Protein AF-S7VAV2-F1 (afdb_monomer_lite)

Sequence (69 aa):
MQVIVRQLAKSYNTIHVEFQEPLNKACQNAPAKYWVWDGVHPMPAGHELMARVWINEVSKKLDFIKNAN

Secondary structure (DSSP, 8-state):
-HHHHHHHHHHTTPPP---HHHHHHHTTTS-HHHHBSSSSSBPHHHHHHHHHHHHHHHTTT-HHHHTT-

pLDDT: mean 93.97, std 9.0, range [48.59, 98.5]

Radius of gyration: 13.64 Å; chains: 1; bounding box: 32×17×35 Å

Organism: NCBI:txid641524

InterPro domains:
  IPR001087 GDSL lipase/esterase [PF00657] (4-52)
  IPR036514 SGNH hydrolase superfamily [G3DSA:3.40.50.1110] (1-61)

Structure (mmCIF, N/CA/C/O backbone):
data_AF-S7VAV2-F1
#
_entry.id   AF-S7VAV2-F1
#
loop_
_atom_site.group_PDB
_atom_site.id
_atom_site.type_symbol
_atom_site.label_atom_id
_atom_site.label_alt_id
_atom_site.label_comp_id
_atom_site.label_asym_id
_atom_site.label_entity_id
_atom_site.label_seq_id
_atom_site.pdbx_PDB_ins_code
_atom_site.Cartn_x
_atom_site.Cartn_y
_atom_site.Cartn_z
_atom_site.occupancy
_atom_site.B_iso_or_equiv
_atom_site.auth_seq_id
_atom_site.auth_comp_id
_atom_site.auth_asym_id
_atom_site.auth_atom_id
_atom_site.pdbx_PDB_model_num
ATOM 1 N N . MET A 1 1 ? -10.204 4.331 -8.214 1.00 71.94 1 MET A N 1
ATOM 2 C CA . MET A 1 1 ? -10.292 3.253 -7.201 1.00 71.94 1 MET A CA 1
ATOM 3 C C . MET A 1 1 ? -9.816 3.702 -5.817 1.00 71.94 1 MET A C 1
ATOM 5 O O . MET A 1 1 ? -10.613 3.627 -4.895 1.00 71.94 1 MET A O 1
ATOM 9 N N . GLN A 1 2 ? -8.599 4.249 -5.668 1.00 89.75 2 GLN A N 1
ATOM 10 C CA . GLN A 1 2 ? -8.039 4.669 -4.361 1.00 89.75 2 GLN A CA 1
ATOM 11 C C . GLN A 1 2 ? -8.953 5.613 -3.544 1.00 89.75 2 GLN A C 1
ATOM 13 O O . GLN A 1 2 ? -9.179 5.391 -2.359 1.00 89.75 2 GLN A O 1
ATOM 18 N N . VAL A 1 3 ? -9.557 6.623 -4.187 1.00 95.25 3 VAL A N 1
ATOM 19 C CA . VAL A 1 3 ? -10.485 7.569 -3.527 1.00 95.25 3 VAL A CA 1
ATOM 20 C C . VAL A 1 3 ? -11.714 6.868 -2.935 1.00 95.25 3 VAL A C 1
ATOM 22 O O . VAL A 1 3 ? -12.123 7.192 -1.823 1.00 95.25 3 VAL A O 1
ATOM 25 N N . ILE A 1 4 ? -12.272 5.883 -3.645 1.00 97.44 4 ILE A N 1
ATOM 26 C CA . ILE A 1 4 ? -13.466 5.141 -3.212 1.00 97.44 4 ILE A CA 1
ATOM 27 C C . ILE A 1 4 ? -13.134 4.283 -1.987 1.00 97.44 4 ILE A C 1
ATOM 29 O O . ILE A 1 4 ? -13.868 4.308 -1.005 1.00 97.44 4 ILE A O 1
ATOM 33 N N . VAL A 1 5 ? -11.998 3.576 -2.007 1.00 97.19 5 VAL A N 1
ATOM 34 C CA . VAL A 1 5 ? -11.554 2.744 -0.873 1.00 97.19 5 VAL A CA 1
ATOM 35 C C . VAL A 1 5 ? -11.329 3.601 0.374 1.00 97.19 5 VAL A C 1
ATOM 37 O O . VAL A 1 5 ? -11.803 3.248 1.453 1.00 97.19 5 VAL A O 1
ATOM 40 N N . ARG A 1 6 ? -10.697 4.773 0.227 1.00 96.62 6 ARG A N 1
ATOM 41 C CA . ARG A 1 6 ? -10.517 5.729 1.329 1.00 96.62 6 ARG A CA 1
ATOM 42 C C . ARG A 1 6 ? -11.855 6.224 1.890 1.00 96.62 6 ARG A C 1
ATOM 44 O O . ARG A 1 6 ? -12.010 6.313 3.107 1.00 96.62 6 ARG A O 1
ATOM 51 N N . GLN A 1 7 ? -12.819 6.547 1.023 1.00 98.00 7 GLN A N 1
ATOM 52 C CA . GLN A 1 7 ? -14.160 6.972 1.440 1.00 98.00 7 GLN A CA 1
ATOM 53 C C . GLN A 1 7 ? -14.888 5.866 2.208 1.00 98.00 7 GLN A C 1
ATOM 55 O O . GLN A 1 7 ? -15.386 6.127 3.299 1.00 98.00 7 GLN A O 1
ATOM 60 N N . LEU A 1 8 ? -14.884 4.632 1.696 1.00 98.12 8 LEU A N 1
ATOM 61 C CA . LEU A 1 8 ? -15.501 3.487 2.367 1.00 98.12 8 LEU A CA 1
ATOM 62 C C . LEU A 1 8 ? -14.852 3.217 3.726 1.00 98.12 8 LEU A C 1
ATOM 64 O O . LEU A 1 8 ? -15.562 3.070 4.718 1.00 98.12 8 LEU A O 1
ATOM 68 N N . ALA A 1 9 ? -13.520 3.228 3.806 1.00 97.25 9 ALA A N 1
ATOM 69 C CA . ALA A 1 9 ? -12.831 3.008 5.072 1.00 97.25 9 ALA A CA 1
ATOM 70 C C . ALA A 1 9 ? -13.223 4.048 6.133 1.00 97.25 9 ALA A C 1
ATOM 72 O O . ALA A 1 9 ? -13.449 3.704 7.294 1.00 97.25 9 ALA A O 1
ATOM 73 N N . LYS A 1 10 ? -13.394 5.312 5.721 1.00 97.06 10 LYS A N 1
ATOM 74 C CA . LYS A 1 10 ? -13.922 6.369 6.589 1.00 97.06 10 LYS A CA 1
ATOM 75 C C . LYS A 1 10 ? -15.376 6.103 6.995 1.00 97.06 10 LYS A C 1
ATOM 77 O O . LYS A 1 10 ? -15.685 6.193 8.179 1.00 97.06 10 LYS A O 1
ATOM 82 N N . SER A 1 11 ? -16.252 5.764 6.048 1.00 98.44 11 SER A N 1
ATOM 83 C CA . SER A 1 11 ? -17.680 5.512 6.303 1.00 98.44 11 SER A CA 1
ATOM 84 C C . SER A 1 11 ? -17.930 4.343 7.255 1.00 98.44 11 SER A C 1
ATOM 86 O O . SER A 1 11 ? -18.860 4.401 8.051 1.00 98.44 11 SER A O 1
ATOM 88 N N . TYR A 1 12 ? -17.093 3.306 7.202 1.00 97.69 12 TYR A N 1
ATOM 89 C CA . TYR A 1 12 ? -17.219 2.108 8.037 1.00 97.69 12 TYR A CA 1
ATOM 90 C C . TYR A 1 12 ? -16.268 2.093 9.247 1.00 97.69 12 TYR A C 1
ATOM 92 O O . TYR A 1 12 ? -16.170 1.081 9.936 1.00 97.69 12 TYR A O 1
ATOM 100 N N . ASN A 1 13 ? -15.562 3.197 9.524 1.00 96.25 13 ASN A N 1
ATOM 101 C CA . ASN A 1 13 ? -14.577 3.311 10.610 1.00 96.25 13 ASN A CA 1
ATOM 102 C C . ASN A 1 13 ? -13.506 2.192 10.616 1.00 96.25 13 ASN A C 1
ATOM 104 O O . ASN A 1 13 ? -12.989 1.781 11.663 1.00 96.25 13 ASN A O 1
ATOM 108 N N . THR A 1 14 ? -13.131 1.697 9.439 1.00 96.38 14 THR A N 1
ATOM 109 C CA . THR A 1 14 ? -12.096 0.669 9.306 1.00 96.38 14 THR A CA 1
ATOM 110 C C . THR A 1 14 ? -10.706 1.301 9.229 1.00 96.38 14 THR A C 1
ATOM 112 O O . THR A 1 14 ? -10.540 2.521 9.183 1.00 96.38 14 THR A O 1
ATOM 115 N N . ILE A 1 15 ? -9.668 0.468 9.276 1.00 96.56 15 ILE A N 1
ATOM 116 C CA . ILE A 1 15 ? -8.299 0.903 8.979 1.00 96.56 15 ILE A CA 1
ATOM 117 C C . ILE A 1 15 ? -8.168 1.001 7.457 1.00 96.56 15 ILE A C 1
ATOM 119 O O . ILE A 1 15 ? -8.579 0.088 6.741 1.00 96.56 15 ILE A O 1
ATOM 123 N N . HIS A 1 16 ? -7.610 2.105 6.966 1.00 96.81 16 HIS A N 1
ATOM 124 C CA . HIS A 1 16 ? -7.269 2.282 5.558 1.00 96.81 16 HIS A CA 1
ATOM 125 C C . HIS A 1 16 ? -5.766 2.074 5.380 1.00 96.81 16 HIS A C 1
ATOM 127 O O . HIS A 1 16 ? -4.983 2.781 6.008 1.00 96.81 16 HIS A O 1
ATOM 133 N N . VAL A 1 17 ? -5.366 1.136 4.520 1.00 97.25 17 VAL A N 1
ATOM 134 C CA . VAL A 1 17 ? -3.954 0.876 4.206 1.00 97.25 17 VAL A CA 1
ATOM 135 C C . VAL A 1 17 ? -3.664 1.374 2.790 1.00 97.25 17 VAL A C 1
ATOM 137 O O . VAL A 1 17 ? -4.124 0.789 1.811 1.00 97.25 17 VAL A O 1
ATOM 140 N N . GLU A 1 18 ? -2.932 2.482 2.673 1.00 95.56 18 GLU A N 1
ATOM 141 C CA . GLU A 1 18 ? -2.665 3.146 1.392 1.00 95.56 18 GLU A CA 1
ATOM 142 C C . GLU A 1 18 ? -1.361 2.651 0.756 1.00 95.56 18 GLU A C 1
ATOM 144 O O . GLU A 1 18 ? -0.284 3.141 1.073 1.00 95.56 18 GLU A O 1
ATOM 149 N N . PHE A 1 19 ? -1.446 1.696 -0.175 1.00 96.69 19 PHE A N 1
ATOM 150 C CA . PHE A 1 19 ? -0.257 1.166 -0.863 1.00 96.69 19 PHE A CA 1
ATOM 151 C C . PHE A 1 19 ? 0.212 2.003 -2.057 1.00 96.69 19 PHE A C 1
ATOM 153 O O . PHE A 1 19 ? 1.394 1.971 -2.399 1.00 96.69 19 PHE A O 1
ATOM 160 N N . GLN A 1 20 ? -0.689 2.758 -2.695 1.00 95.69 20 GLN A N 1
ATOM 161 C CA . GLN A 1 20 ? -0.368 3.452 -3.944 1.00 95.69 20 GLN A CA 1
ATOM 162 C C . GLN A 1 20 ? 0.697 4.531 -3.756 1.00 95.69 20 GLN A C 1
ATOM 164 O O . GLN A 1 20 ? 1.642 4.599 -4.535 1.00 95.69 20 GLN A O 1
ATOM 169 N N . GLU A 1 21 ? 0.552 5.387 -2.744 1.00 96.56 21 GLU A N 1
ATOM 170 C CA . GLU A 1 21 ? 1.500 6.478 -2.522 1.00 96.56 21 GLU A CA 1
ATOM 171 C C . GLU A 1 21 ? 2.903 5.957 -2.135 1.00 96.56 21 GLU A C 1
ATOM 173 O O . GLU A 1 21 ? 3.872 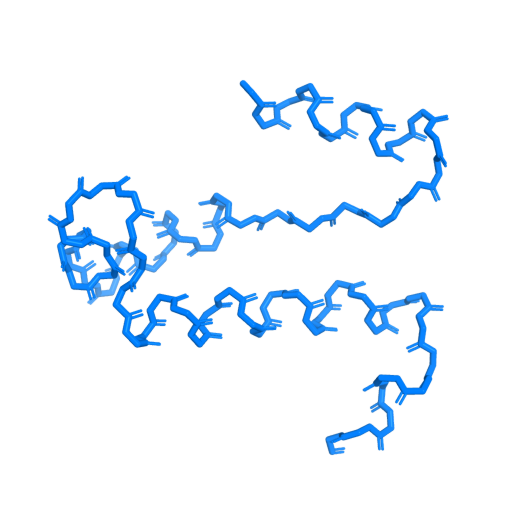6.403 -2.755 1.00 96.56 21 GLU A O 1
ATOM 178 N N . PRO A 1 22 ? 3.064 4.980 -1.216 1.00 97.25 22 PRO A N 1
ATOM 179 C CA . PRO A 1 22 ? 4.360 4.352 -0.955 1.00 97.25 22 PRO A CA 1
ATOM 180 C C . PRO A 1 22 ? 5.018 3.738 -2.196 1.00 97.25 22 PRO A C 1
ATOM 182 O O . PRO A 1 22 ? 6.202 3.978 -2.424 1.00 97.25 22 PRO A O 1
ATOM 185 N N . LEU A 1 23 ? 4.272 3.003 -3.029 1.00 96.81 23 LEU A N 1
ATOM 186 C CA . LEU A 1 23 ? 4.806 2.426 -4.272 1.00 96.81 23 LEU A CA 1
ATOM 187 C C . LEU A 1 23 ? 5.190 3.510 -5.292 1.00 96.81 23 LEU A C 1
ATOM 189 O O . LEU A 1 23 ? 6.236 3.412 -5.935 1.00 96.81 23 LEU A O 1
ATOM 193 N N . ASN A 1 24 ? 4.402 4.584 -5.396 1.00 97.00 24 ASN A N 1
AT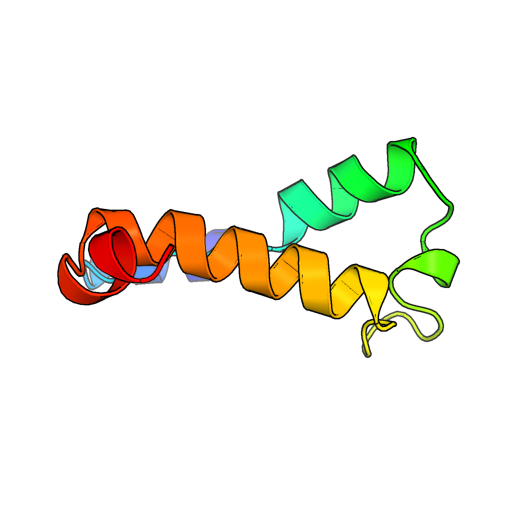OM 194 C CA . ASN A 1 24 ? 4.739 5.734 -6.238 1.00 97.00 24 ASN A CA 1
ATOM 195 C C . ASN A 1 24 ? 6.035 6.413 -5.767 1.00 97.00 24 ASN A C 1
ATOM 197 O O . ASN A 1 24 ? 6.885 6.751 -6.588 1.00 97.00 24 ASN A O 1
ATOM 201 N N . LYS A 1 25 ? 6.214 6.590 -4.452 1.00 98.19 25 LYS A N 1
ATOM 202 C CA . LYS A 1 25 ? 7.453 7.137 -3.874 1.00 98.19 25 LYS A CA 1
ATOM 203 C C . LYS A 1 25 ? 8.638 6.200 -4.101 1.00 98.19 25 LYS A C 1
ATOM 205 O O . LYS A 1 25 ? 9.719 6.665 -4.440 1.00 98.19 25 LYS A O 1
ATOM 210 N N . ALA A 1 26 ? 8.438 4.889 -3.994 1.00 97.50 26 ALA A N 1
ATOM 211 C CA . ALA A 1 26 ? 9.481 3.896 -4.251 1.00 97.50 26 ALA A CA 1
ATOM 212 C C . ALA A 1 26 ? 10.017 3.960 -5.694 1.00 97.50 26 ALA A C 1
ATOM 214 O O . ALA A 1 26 ? 11.203 3.714 -5.927 1.00 97.50 26 ALA A O 1
ATOM 215 N N . CYS A 1 27 ? 9.184 4.393 -6.648 1.00 97.50 27 CYS A N 1
ATOM 216 C CA . CYS A 1 27 ? 9.601 4.619 -8.033 1.00 97.50 27 CYS A CA 1
ATOM 217 C C . CYS A 1 27 ? 10.637 5.749 -8.202 1.00 97.50 27 CYS A C 1
ATOM 219 O O . CYS A 1 27 ? 11.275 5.831 -9.248 1.00 97.50 27 CYS A O 1
ATOM 221 N N . GLN A 1 28 ? 10.840 6.598 -7.187 1.00 98.12 28 GLN A N 1
ATOM 222 C CA . GLN A 1 28 ? 11.917 7.597 -7.169 1.00 98.12 28 GLN A CA 1
ATOM 223 C C . GLN A 1 28 ? 13.293 6.959 -6.913 1.00 98.12 28 GLN A C 1
ATOM 225 O O . GLN A 1 28 ? 14.308 7.516 -7.317 1.00 98.12 28 GLN A O 1
ATOM 230 N N . ASN A 1 29 ? 13.326 5.783 -6.274 1.00 97.75 29 ASN A N 1
ATOM 231 C CA . ASN A 1 29 ? 14.558 5.075 -5.914 1.00 97.75 29 ASN A CA 1
ATOM 232 C C . ASN A 1 29 ? 14.945 3.995 -6.936 1.00 97.75 29 ASN A C 1
ATOM 234 O O . ASN A 1 29 ? 16.126 3.717 -7.123 1.00 97.75 29 ASN A O 1
ATOM 238 N N . ALA A 1 30 ? 13.962 3.362 -7.582 1.00 97.88 30 ALA A N 1
ATOM 239 C CA . ALA A 1 30 ? 14.186 2.350 -8.614 1.00 97.88 30 ALA A CA 1
ATOM 240 C C . ALA A 1 30 ? 13.014 2.309 -9.612 1.00 97.88 30 ALA A C 1
ATOM 242 O O . ALA A 1 30 ? 11.888 2.615 -9.221 1.00 97.88 30 ALA A O 1
ATOM 243 N N . PRO A 1 31 ? 13.225 1.895 -10.878 1.00 97.50 31 PRO A N 1
ATOM 244 C CA . PRO A 1 31 ? 12.159 1.825 -11.879 1.00 97.50 31 PRO A CA 1
ATOM 245 C C . PRO A 1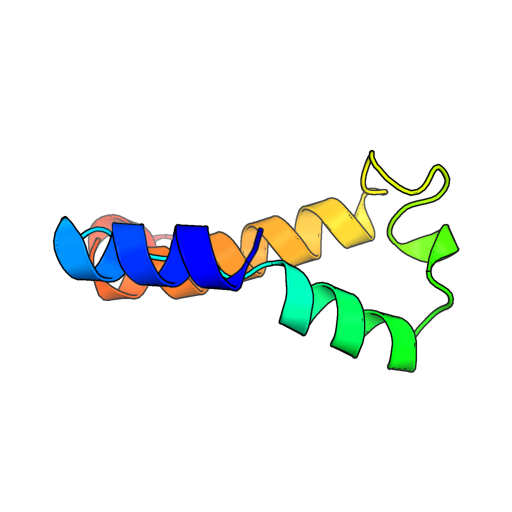 31 ? 10.991 0.930 -11.445 1.00 97.50 31 PRO A C 1
ATOM 247 O O . PRO A 1 31 ? 11.207 -0.067 -10.763 1.00 97.50 31 PRO A O 1
ATOM 250 N N . ALA A 1 32 ? 9.774 1.199 -11.931 1.00 97.00 32 ALA A N 1
ATOM 251 C CA . ALA A 1 32 ? 8.574 0.421 -11.589 1.00 97.00 32 ALA A CA 1
ATOM 252 C C . ALA A 1 32 ? 8.771 -1.105 -11.710 1.00 97.00 32 ALA A C 1
ATOM 254 O O . ALA A 1 32 ? 8.386 -1.840 -10.806 1.00 97.00 32 ALA A O 1
ATOM 255 N N . LYS A 1 33 ? 9.479 -1.570 -12.753 1.00 97.38 33 LYS A N 1
ATOM 256 C CA . LYS A 1 33 ? 9.777 -2.997 -12.982 1.00 97.38 33 LYS A CA 1
ATOM 257 C C . LYS A 1 33 ? 10.578 -3.685 -11.868 1.00 97.38 33 LYS A C 1
ATOM 259 O O . LYS A 1 33 ? 10.533 -4.903 -11.764 1.00 97.38 33 LYS A O 1
ATOM 264 N N . TYR A 1 34 ? 11.338 -2.929 -11.072 1.00 98.00 34 TYR A N 1
ATOM 265 C CA . TYR A 1 34 ? 12.053 -3.460 -9.908 1.00 98.00 34 TYR A CA 1
ATOM 266 C C . TYR A 1 34 ? 11.072 -3.847 -8.793 1.00 98.00 34 TYR A C 1
ATOM 268 O O . TYR A 1 34 ? 11.283 -4.828 -8.086 1.00 98.00 34 TYR A O 1
ATOM 276 N N . TRP A 1 35 ? 9.983 -3.087 -8.661 1.00 98.00 35 TRP A N 1
ATOM 277 C CA . TRP A 1 35 ? 8.965 -3.272 -7.631 1.00 98.00 35 TRP A CA 1
ATOM 278 C C . TRP A 1 35 ? 7.847 -4.210 -8.081 1.00 98.00 35 TRP A C 1
ATOM 280 O O . TRP A 1 35 ? 7.414 -5.044 -7.294 1.00 98.00 35 TRP A O 1
ATOM 290 N N . VAL A 1 36 ? 7.382 -4.067 -9.325 1.00 97.00 36 VAL A N 1
ATOM 291 C CA . VAL A 1 36 ? 6.265 -4.808 -9.927 1.00 97.00 36 VAL A CA 1
ATOM 292 C C . VAL A 1 36 ? 6.564 -4.981 -11.419 1.00 97.00 36 VAL A C 1
ATOM 294 O O . VAL A 1 36 ? 6.458 -4.034 -12.200 1.00 97.00 36 VAL A O 1
ATOM 297 N N . TRP A 1 37 ? 7.001 -6.171 -11.822 1.00 95.31 37 TRP A N 1
ATOM 298 C CA . TRP A 1 37 ? 7.542 -6.397 -13.168 1.00 95.31 37 TRP A CA 1
ATOM 299 C C . TRP A 1 37 ? 6.464 -6.469 -14.261 1.00 95.31 37 TRP A C 1
ATOM 301 O O . TRP A 1 37 ? 6.709 -6.034 -15.383 1.00 95.31 37 TRP A O 1
ATOM 311 N N . ASP A 1 38 ? 5.275 -6.970 -13.923 1.00 96.56 38 ASP A N 1
ATOM 312 C CA . ASP A 1 38 ? 4.127 -7.157 -14.824 1.00 96.56 38 ASP A CA 1
ATOM 313 C C . ASP A 1 38 ? 3.009 -6.119 -14.609 1.00 96.56 38 ASP A C 1
ATOM 315 O O . ASP A 1 38 ? 1.951 -6.183 -15.232 1.00 96.56 38 ASP A O 1
ATOM 319 N N . GLY A 1 39 ? 3.236 -5.158 -13.711 1.00 93.56 39 GLY A N 1
ATOM 320 C CA . GLY A 1 39 ? 2.258 -4.145 -13.322 1.00 93.56 39 GLY A CA 1
ATOM 321 C C . GLY A 1 39 ? 1.189 -4.606 -12.321 1.00 93.56 39 GLY A C 1
ATOM 322 O O . GLY A 1 39 ? 0.360 -3.780 -11.942 1.00 93.56 39 GLY A O 1
ATOM 323 N N . VAL A 1 40 ? 1.209 -5.863 -11.855 1.00 95.56 40 VAL A N 1
ATOM 324 C CA . VAL A 1 40 ? 0.244 -6.397 -10.875 1.00 95.56 40 VAL A CA 1
ATOM 325 C C . VAL A 1 40 ? 0.924 -7.091 -9.689 1.00 95.56 40 VAL A C 1
ATOM 327 O O . VAL A 1 40 ? 0.620 -6.761 -8.544 1.00 95.56 40 VAL A O 1
ATOM 330 N N . HIS A 1 41 ? 1.846 -8.024 -9.929 1.00 97.56 41 HIS A N 1
ATOM 331 C CA . HIS A 1 41 ? 2.459 -8.865 -8.903 1.00 97.56 41 HIS A CA 1
ATOM 332 C C . HIS A 1 41 ? 3.772 -8.254 -8.386 1.00 97.56 41 HIS A C 1
ATOM 334 O O . HIS A 1 41 ? 4.731 -8.100 -9.154 1.00 97.56 41 HIS A O 1
ATOM 340 N N . PRO A 1 42 ? 3.855 -7.901 -7.089 1.00 97.56 42 PRO A N 1
ATOM 341 C CA . PRO A 1 42 ? 5.068 -7.330 -6.531 1.00 97.56 42 PRO A CA 1
ATOM 342 C C . PRO A 1 42 ? 6.236 -8.320 -6.539 1.00 97.56 42 PRO A C 1
ATOM 344 O O . PRO A 1 42 ? 6.092 -9.509 -6.272 1.00 97.56 42 PRO A O 1
ATOM 347 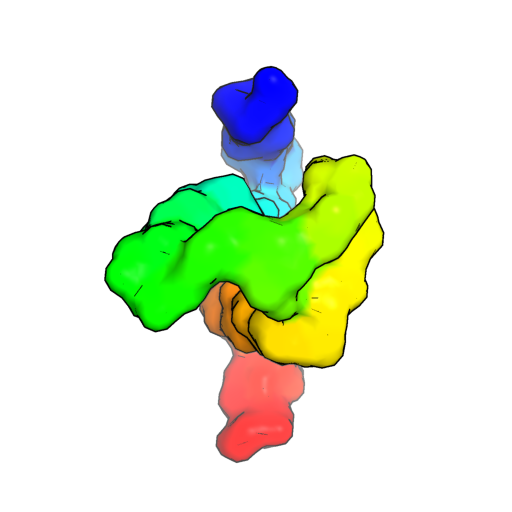N N . MET A 1 43 ? 7.431 -7.795 -6.778 1.00 98.12 43 MET A N 1
ATOM 348 C CA . MET A 1 43 ? 8.694 -8.478 -6.506 1.00 98.12 43 MET A CA 1
ATOM 349 C C . MET A 1 43 ? 8.946 -8.525 -4.987 1.00 98.12 43 MET A C 1
ATOM 351 O O . MET A 1 43 ? 8.279 -7.800 -4.243 1.00 98.12 43 MET A O 1
ATOM 355 N N . PRO A 1 44 ? 9.935 -9.294 -4.483 1.00 98.38 44 PRO A N 1
ATOM 356 C CA . PRO A 1 44 ? 10.213 -9.369 -3.044 1.00 98.38 44 PRO A CA 1
ATOM 357 C C . PRO A 1 44 ? 10.355 -8.003 -2.353 1.00 98.38 44 PRO A C 1
ATOM 359 O O . PRO A 1 44 ? 9.788 -7.795 -1.285 1.00 98.38 44 PRO A O 1
ATOM 362 N N . ALA A 1 45 ? 11.023 -7.037 -2.995 1.00 97.94 45 ALA A N 1
ATOM 363 C CA . ALA A 1 45 ? 11.140 -5.671 -2.479 1.00 97.94 45 ALA A CA 1
ATOM 364 C C . ALA A 1 45 ? 9.792 -4.922 -2.431 1.00 97.94 45 ALA A C 1
ATOM 366 O O . ALA A 1 45 ? 9.546 -4.141 -1.516 1.00 97.94 45 ALA A O 1
ATOM 367 N N . GLY A 1 46 ? 8.902 -5.168 -3.397 1.00 98.00 46 GLY A N 1
ATOM 368 C CA . GLY A 1 46 ? 7.545 -4.622 -3.395 1.00 98.00 46 GLY A CA 1
ATOM 369 C C . GLY A 1 46 ? 6.677 -5.238 -2.294 1.00 98.00 46 GLY A C 1
ATOM 370 O O . GLY A 1 46 ? 5.980 -4.512 -1.587 1.00 98.00 46 GLY A O 1
ATOM 371 N N . HIS A 1 47 ? 6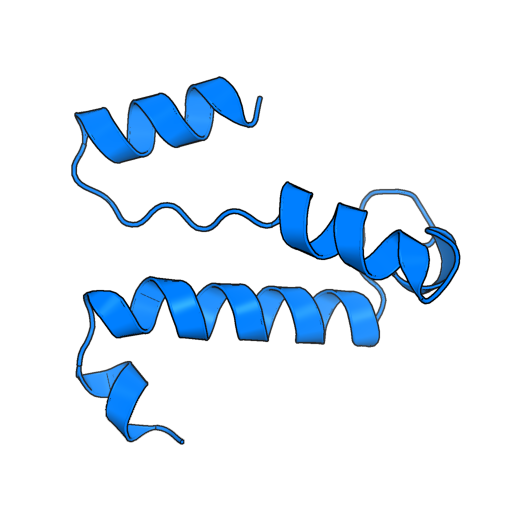.770 -6.556 -2.092 1.00 98.50 47 HIS A N 1
ATOM 372 C CA . HIS A 1 47 ? 6.090 -7.248 -0.995 1.00 98.50 47 HIS A CA 1
ATOM 373 C C . HIS A 1 47 ? 6.551 -6.754 0.377 1.00 98.50 47 HIS A C 1
ATOM 375 O O . HIS A 1 47 ? 5.713 -6.502 1.241 1.00 98.50 47 HIS A O 1
ATOM 381 N N . GLU A 1 48 ? 7.857 -6.575 0.571 1.00 98.12 48 GLU A N 1
ATOM 382 C CA . GLU A 1 48 ? 8.403 -6.040 1.818 1.00 98.12 48 GLU A CA 1
ATOM 383 C C . GLU A 1 48 ? 7.873 -4.627 2.097 1.00 98.12 48 GLU A C 1
ATOM 385 O O . GLU A 1 48 ? 7.347 -4.374 3.182 1.00 98.12 48 GLU A O 1
ATOM 390 N N . LEU A 1 49 ? 7.905 -3.735 1.101 1.00 98.19 49 LEU A N 1
ATOM 391 C CA . LEU A 1 49 ? 7.367 -2.382 1.238 1.00 98.19 49 LEU A CA 1
ATOM 392 C C . LEU A 1 49 ? 5.884 -2.398 1.635 1.00 98.19 49 LEU A C 1
ATOM 394 O O . LEU A 1 49 ? 5.473 -1.669 2.540 1.00 98.19 49 LEU A O 1
ATOM 398 N N . MET A 1 50 ? 5.074 -3.238 0.985 1.00 98.25 50 MET A N 1
ATOM 399 C CA . MET A 1 50 ? 3.656 -3.385 1.318 1.00 98.25 50 MET A CA 1
ATOM 400 C C . MET A 1 50 ? 3.456 -3.930 2.737 1.00 98.25 50 MET A C 1
ATOM 402 O O . MET A 1 50 ? 2.623 -3.407 3.476 1.00 98.25 50 MET A O 1
ATOM 406 N N . ALA A 1 51 ? 4.237 -4.926 3.160 1.00 98.00 51 ALA A N 1
ATOM 407 C CA . ALA A 1 51 ? 4.173 -5.454 4.521 1.00 98.00 51 ALA A CA 1
ATOM 408 C C . ALA A 1 51 ? 4.486 -4.365 5.559 1.00 98.00 51 ALA A C 1
ATOM 410 O O . ALA A 1 51 ? 3.742 -4.196 6.526 1.00 98.00 51 ALA A O 1
ATOM 411 N N . ARG A 1 52 ? 5.523 -3.557 5.316 1.00 97.06 52 ARG A N 1
ATOM 412 C CA . ARG A 1 52 ? 5.900 -2.439 6.189 1.00 97.06 52 ARG A CA 1
ATOM 413 C C . ARG A 1 52 ? 4.791 -1.394 6.307 1.00 97.06 52 ARG A C 1
ATOM 415 O O . ARG A 1 52 ? 4.472 -0.954 7.409 1.00 97.06 52 ARG A O 1
ATOM 422 N N . VAL A 1 53 ? 4.173 -1.015 5.187 1.00 97.62 53 VAL A N 1
ATOM 423 C CA . VAL A 1 53 ? 3.030 -0.083 5.169 1.00 97.62 53 VAL A CA 1
ATOM 424 C C . VAL A 1 53 ? 1.855 -0.650 5.968 1.00 97.62 53 VAL A C 1
ATOM 426 O O . VAL A 1 53 ? 1.258 0.061 6.773 1.00 97.62 53 VAL A O 1
ATOM 429 N N . TRP A 1 54 ? 1.550 -1.937 5.799 1.00 97.50 54 TRP A N 1
ATOM 430 C CA . TRP A 1 54 ? 0.471 -2.595 6.531 1.00 97.50 54 TRP A CA 1
ATOM 431 C C . TRP A 1 54 ? 0.720 -2.604 8.044 1.00 97.50 54 TRP A C 1
ATOM 433 O O . TRP A 1 54 ? -0.149 -2.178 8.802 1.00 97.50 54 TRP A O 1
ATOM 443 N N . ILE A 1 55 ? 1.917 -3.007 8.489 1.00 96.44 55 ILE A N 1
ATOM 444 C CA . ILE A 1 55 ? 2.286 -3.036 9.915 1.00 96.44 55 ILE A CA 1
ATOM 445 C C . ILE A 1 55 ? 2.163 -1.634 10.524 1.00 96.44 55 ILE A C 1
ATOM 447 O O . ILE A 1 55 ? 1.555 -1.464 11.585 1.00 96.44 55 ILE A O 1
ATOM 451 N N . ASN A 1 56 ? 2.675 -0.616 9.831 1.00 95.19 56 ASN A N 1
ATOM 452 C CA . ASN A 1 56 ? 2.621 0.772 10.288 1.00 95.19 56 ASN A CA 1
ATOM 453 C C . ASN A 1 56 ? 1.188 1.296 10.436 1.00 95.19 56 ASN A C 1
ATOM 455 O O . ASN A 1 56 ? 0.897 2.006 11.395 1.00 95.19 56 ASN A O 1
ATOM 459 N N . GLU A 1 57 ? 0.282 0.970 9.514 1.00 96.12 57 GLU A N 1
ATOM 460 C CA . GLU A 1 57 ? -1.106 1.438 9.593 1.00 96.12 57 GLU A CA 1
ATOM 461 C C . GLU A 1 57 ? -1.929 0.656 10.616 1.00 96.12 57 GLU A C 1
ATOM 463 O O . GLU A 1 57 ? -2.687 1.242 11.392 1.00 96.12 57 GLU A O 1
ATOM 468 N N . VAL A 1 58 ? -1.773 -0.666 10.660 1.00 95.75 58 VAL A N 1
ATOM 469 C CA . VAL A 1 58 ? -2.593 -1.521 11.522 1.00 95.75 58 VAL A CA 1
ATOM 470 C C . VAL A 1 58 ? -2.180 -1.410 12.989 1.00 95.75 58 VAL A C 1
ATOM 472 O O . VAL A 1 58 ? -3.049 -1.372 13.866 1.00 95.75 58 VAL A O 1
ATOM 475 N N . SER A 1 59 ? -0.885 -1.249 13.272 1.00 95.00 59 SER A N 1
ATOM 476 C CA . SER A 1 59 ? -0.388 -1.036 14.638 1.00 95.00 59 SER A CA 1
ATOM 477 C C . SER A 1 59 ? -0.988 0.204 15.312 1.00 95.00 59 SER A C 1
ATOM 479 O O . SER A 1 59 ? -1.129 0.225 16.531 1.00 95.00 59 SER A O 1
ATOM 481 N N . LYS A 1 60 ? -1.449 1.214 14.557 1.00 91.75 60 LYS A N 1
ATOM 482 C CA . LYS A 1 60 ? -2.124 2.401 15.120 1.00 91.75 60 LYS A CA 1
ATOM 483 C C . LYS A 1 60 ? -3.403 2.059 15.886 1.00 91.75 60 LYS A C 1
ATOM 485 O O . LYS A 1 60 ? -3.745 2.790 16.812 1.00 91.75 60 LYS A O 1
ATOM 490 N N . LYS A 1 61 ? -4.099 0.977 15.510 1.00 90.94 61 LYS A N 1
ATOM 491 C CA . LYS A 1 61 ? -5.326 0.513 16.182 1.00 90.94 61 LYS A CA 1
ATOM 492 C C . LYS A 1 61 ? -5.167 -0.824 16.918 1.00 90.94 61 LYS A C 1
ATOM 494 O O . LYS A 1 61 ? -5.959 -1.083 17.815 1.00 90.94 61 LYS A O 1
ATOM 499 N N . LEU A 1 62 ? -4.207 -1.675 16.539 1.00 91.44 62 LEU A N 1
ATOM 500 C CA . LEU A 1 62 ? -4.013 -3.006 17.128 1.00 91.44 62 LEU A CA 1
ATOM 501 C C . LEU A 1 62 ? -2.711 -3.075 17.935 1.00 91.44 62 LEU A C 1
ATOM 503 O O . LEU A 1 62 ? -1.619 -3.206 17.379 1.00 91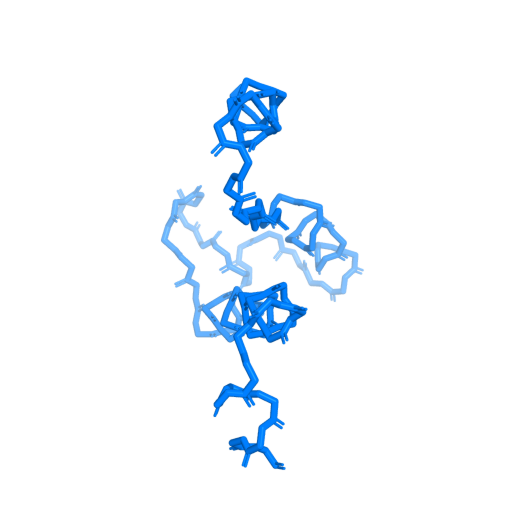.44 62 LEU A O 1
ATOM 507 N N . ASP A 1 63 ? -2.829 -3.039 19.261 1.00 88.19 63 ASP A N 1
ATOM 508 C CA . ASP A 1 63 ? -1.668 -2.930 20.154 1.00 88.19 63 ASP A CA 1
ATOM 509 C C . ASP A 1 63 ? -0.778 -4.180 20.179 1.00 88.19 63 ASP A C 1
ATOM 511 O O . ASP A 1 63 ? 0.429 -4.069 20.381 1.00 88.19 63 ASP A O 1
ATOM 515 N N . PHE A 1 64 ? -1.319 -5.365 19.886 1.00 89.00 64 PHE A N 1
ATOM 516 C CA . PHE A 1 64 ? -0.510 -6.587 19.808 1.00 89.00 64 PHE A CA 1
ATOM 517 C C . PHE A 1 64 ? 0.469 -6.590 18.621 1.00 89.00 64 PHE A C 1
ATOM 519 O O . PHE A 1 64 ? 1.430 -7.349 18.635 1.00 89.00 64 PHE A O 1
ATOM 526 N N . ILE A 1 65 ? 0.254 -5.734 17.613 1.00 88.25 65 ILE A N 1
ATOM 527 C CA . ILE A 1 65 ? 1.182 -5.567 16.485 1.00 88.25 65 ILE A CA 1
ATOM 528 C C . ILE A 1 65 ? 2.291 -4.567 16.826 1.00 88.25 65 ILE A C 1
ATOM 530 O O . ILE A 1 65 ? 3.417 -4.732 16.365 1.00 88.25 65 ILE A O 1
ATOM 534 N N . LYS A 1 66 ? 2.020 -3.556 17.668 1.00 73.44 66 LYS A N 1
ATOM 535 C CA . LYS A 1 66 ? 3.057 -2.610 18.128 1.00 73.44 66 LYS A CA 1
ATOM 536 C C . LYS A 1 66 ? 4.196 -3.315 18.862 1.00 73.44 66 LYS A C 1
ATOM 538 O O . LYS A 1 66 ? 5.344 -2.929 18.699 1.00 73.44 66 LYS A O 1
ATOM 543 N N . ASN A 1 67 ? 3.866 -4.346 19.636 1.00 66.12 67 ASN A N 1
ATOM 544 C CA . ASN A 1 67 ? 4.811 -5.054 20.502 1.00 66.12 67 ASN A CA 1
ATOM 545 C C . ASN A 1 67 ? 5.530 -6.225 19.805 1.00 66.12 67 ASN A C 1
ATOM 547 O O . ASN A 1 67 ? 6.198 -7.007 20.473 1.00 66.12 67 ASN A O 1
ATOM 551 N N . ALA A 1 68 ? 5.343 -6.391 18.491 1.00 60.72 68 ALA A N 1
ATOM 552 C CA . ALA A 1 68 ? 5.907 -7.500 17.719 1.00 60.72 68 ALA A CA 1
ATOM 553 C C . ALA A 1 68 ? 7.267 -7.178 17.061 1.00 60.72 68 ALA A C 1
ATOM 555 O O . ALA A 1 68 ? 7.800 -8.040 16.365 1.00 60.72 68 ALA A O 1
ATOM 556 N N . ASN A 1 69 ? 7.805 -5.966 17.264 1.00 48.59 69 ASN A N 1
ATOM 557 C CA . ASN A 1 69 ? 9.099 -5.514 16.733 1.00 48.59 69 ASN A CA 1
ATOM 558 C C . ASN A 1 69 ? 10.075 -5.165 17.855 1.00 48.59 69 ASN A C 1
ATOM 560 O O . ASN A 1 69 ? 9.636 -4.471 18.801 1.00 48.59 69 ASN A O 1
#

Foldseek 3Di:
DLVVQVVVCVVVVHFDQDLPVQLVVVCVVPNNCQQPVPVPDGDPVVVVSSVVSCLVRPCVPDVVSVPPD